Protein AF-A0A7V9FWQ7-F1 (afdb_monomer)

Foldseek 3Di:
DDPCPLVVLLVVLVVQDQWDDDPDDDIDGDRVSVVSNVVSVVVVVVVVVVVVVVD

Solvent-accessible surface area (backbone atoms only — not comparable to full-atom values): 3194 Å² total; per-residue (Å²): 139,59,90,62,52,32,62,52,36,40,59,54,22,74,67,58,42,60,59,45,78,48,98,74,75,75,65,48,75,57,71,38,28,60,52,31,41,54,50,19,52,57,46,50,50,53,50,51,55,52,55,64,75,74,110

Secondary structure (DSSP, 8-state):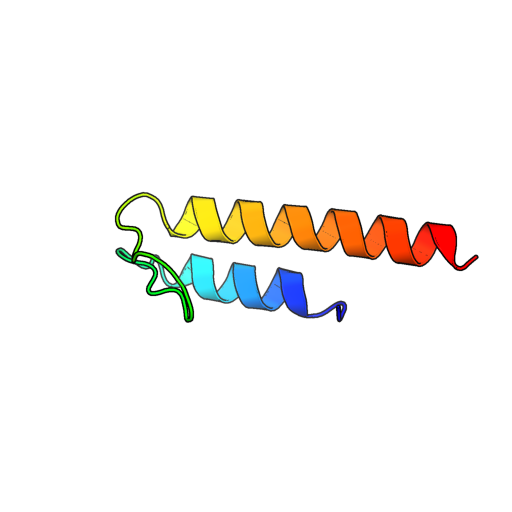
--THHHHHHHHHHTT--SEE--SSS--EES-HHHHHHHHHHHHHHHHHHHHHTT-

pLDDT: mean 92.89, std 9.23, range [51.53, 98.31]

Radius of gyration: 12.83 Å; Cα contacts (8 Å, |Δi|>4): 51; chains: 1; bounding box: 26×20×34 Å

Sequence (55 aa):
MTPATGSTIRRLADLEPATLALMHGSSFTGDCAAALRRLADGYDARLRDATTRGA

Nearest PDB structures (foldseek):
  3hhg-assembly1_D  TM=4.859E-01  e=5.596E+00  Neisseria meningitidis serogroup B

Structure (mmCIF, N/CA/C/O backbone):
data_AF-A0A7V9FWQ7-F1
#
_entry.id   AF-A0A7V9FWQ7-F1
#
loop_
_atom_site.group_PDB
_atom_site.id
_atom_site.type_symbol
_atom_site.label_atom_id
_atom_site.label_alt_id
_atom_site.label_comp_id
_atom_site.label_asym_id
_atom_site.label_entity_id
_atom_site.label_seq_id
_atom_site.pdbx_PDB_ins_code
_atom_site.Cartn_x
_atom_sit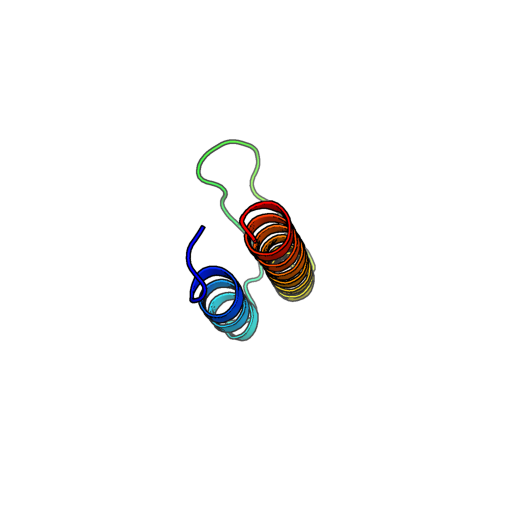e.Cartn_y
_atom_site.Cartn_z
_atom_site.occupancy
_atom_site.B_iso_or_equiv
_atom_site.auth_seq_id
_atom_site.auth_comp_id
_atom_site.auth_asym_id
_atom_site.auth_atom_id
_atom_site.pdbx_PDB_model_num
ATOM 1 N N . MET A 1 1 ? 13.652 -0.974 -8.410 1.00 72.12 1 MET A N 1
ATOM 2 C CA . MET A 1 1 ? 12.271 -1.463 -8.191 1.00 72.12 1 MET A CA 1
ATOM 3 C C . MET A 1 1 ? 12.174 -2.865 -8.745 1.00 72.12 1 MET A C 1
ATOM 5 O O . MET A 1 1 ? 12.763 -3.113 -9.789 1.00 72.12 1 MET A O 1
ATOM 9 N N . THR A 1 2 ? 11.485 -3.768 -8.052 1.00 88.50 2 THR A N 1
ATOM 10 C CA . THR A 1 2 ? 11.305 -5.150 -8.519 1.00 88.50 2 THR A CA 1
ATOM 11 C C . THR A 1 2 ? 9.884 -5.349 -9.052 1.00 88.50 2 THR A C 1
ATOM 13 O O . THR A 1 2 ? 8.967 -4.682 -8.563 1.00 88.50 2 THR A O 1
ATOM 16 N N . PRO A 1 3 ? 9.654 -6.296 -9.981 1.00 90.38 3 PRO A N 1
ATOM 17 C CA . PRO A 1 3 ? 8.309 -6.622 -10.471 1.00 90.38 3 PRO A CA 1
ATOM 18 C C . PRO A 1 3 ? 7.307 -6.996 -9.368 1.00 90.38 3 PRO A C 1
ATOM 20 O O . PRO A 1 3 ? 6.108 -6.778 -9.505 1.00 90.38 3 PRO A O 1
ATOM 23 N N . ALA A 1 4 ? 7.790 -7.503 -8.231 1.00 94.81 4 ALA A N 1
ATOM 24 C CA . ALA A 1 4 ? 6.943 -7.878 -7.103 1.00 94.81 4 ALA A CA 1
ATOM 25 C C . ALA A 1 4 ? 6.430 -6.683 -6.272 1.00 94.81 4 ALA A C 1
ATOM 27 O O . ALA A 1 4 ? 5.523 -6.868 -5.454 1.00 94.81 4 ALA A O 1
ATOM 28 N N . THR A 1 5 ? 6.975 -5.473 -6.461 1.00 95.31 5 THR A N 1
ATOM 29 C CA . THR A 1 5 ? 6.653 -4.298 -5.627 1.00 95.31 5 THR A CA 1
ATOM 30 C C . THR A 1 5 ? 5.156 -3.961 -5.683 1.00 95.31 5 THR A C 1
ATOM 32 O O . THR A 1 5 ? 4.510 -3.920 -4.637 1.00 95.31 5 THR A O 1
ATOM 35 N N . GLY A 1 6 ? 4.569 -3.829 -6.881 1.00 96.88 6 GLY A N 1
ATOM 36 C CA . GLY A 1 6 ? 3.140 -3.521 -7.043 1.00 96.88 6 GLY A CA 1
ATOM 37 C C . GLY A 1 6 ? 2.224 -4.584 -6.428 1.00 96.88 6 GLY A C 1
ATOM 38 O O . GLY A 1 6 ? 1.317 -4.266 -5.660 1.00 96.88 6 GLY A O 1
ATOM 39 N N . SER A 1 7 ? 2.508 -5.870 -6.677 1.00 96.94 7 SER A N 1
ATOM 40 C CA . SER A 1 7 ? 1.729 -6.983 -6.101 1.00 96.94 7 SER A CA 1
ATOM 41 C C . SER A 1 7 ? 1.763 -7.022 -4.570 1.00 96.94 7 SER A C 1
ATOM 43 O O . SER A 1 7 ? 0.769 -7.355 -3.931 1.00 96.94 7 SER A O 1
ATOM 45 N N . THR A 1 8 ? 2.893 -6.655 -3.966 1.00 97.69 8 THR A N 1
ATOM 46 C CA . THR A 1 8 ? 3.044 -6.660 -2.508 1.00 97.69 8 THR A CA 1
ATOM 47 C C . THR A 1 8 ? 2.246 -5.530 -1.874 1.00 97.69 8 THR A C 1
ATOM 49 O O . THR A 1 8 ? 1.554 -5.762 -0.891 1.00 97.69 8 THR A O 1
ATOM 52 N N . ILE A 1 9 ? 2.261 -4.341 -2.477 1.00 97.81 9 ILE A N 1
ATOM 53 C CA . ILE A 1 9 ? 1.463 -3.202 -2.009 1.00 97.81 9 ILE A CA 1
ATOM 54 C C . ILE A 1 9 ? -0.040 -3.484 -2.151 1.00 97.81 9 ILE A C 1
ATOM 56 O O . ILE A 1 9 ? -0.801 -3.156 -1.245 1.00 97.81 9 ILE A O 1
ATOM 60 N N . ARG A 1 10 ? -0.472 -4.150 -3.231 1.00 98.19 10 ARG A N 1
ATOM 61 C CA . ARG A 1 10 ? -1.874 -4.580 -3.390 1.00 98.19 10 ARG A CA 1
ATOM 62 C C . ARG A 1 10 ? -2.315 -5.537 -2.278 1.00 98.19 10 ARG A C 1
ATOM 64 O O . ARG A 1 10 ? -3.336 -5.283 -1.658 1.00 98.19 10 ARG A O 1
ATOM 71 N N . ARG A 1 11 ? -1.488 -6.528 -1.924 1.00 98.12 11 ARG A N 1
ATOM 72 C CA . ARG A 1 11 ? -1.764 -7.420 -0.780 1.00 98.12 11 ARG A CA 1
ATOM 73 C C . ARG A 1 11 ? -1.886 -6.679 0.553 1.00 98.12 11 ARG A C 1
ATOM 75 O O . ARG A 1 11 ? -2.661 -7.096 1.400 1.00 98.12 11 ARG A O 1
ATOM 82 N N . LEU A 1 12 ? -1.138 -5.590 0.749 1.00 97.69 12 LEU A N 1
ATOM 83 C CA . LEU A 1 12 ? -1.299 -4.741 1.935 1.00 97.69 12 LEU A CA 1
ATOM 84 C C . LEU A 1 12 ? -2.616 -3.955 1.901 1.00 97.69 12 LEU A C 1
ATOM 86 O O . LEU A 1 12 ? -3.226 -3.756 2.946 1.00 97.69 12 LEU A O 1
ATOM 90 N N . ALA A 1 13 ? -3.066 -3.518 0.721 1.00 97.81 13 ALA A N 1
ATOM 91 C CA . ALA A 1 13 ? -4.348 -2.832 0.564 1.00 97.81 13 ALA A CA 1
ATOM 92 C C . ALA A 1 13 ? -5.540 -3.747 0.883 1.00 97.81 13 ALA A C 1
ATOM 94 O O . ALA A 1 13 ? -6.536 -3.272 1.422 1.00 97.81 13 ALA A O 1
ATOM 95 N N . ASP A 1 14 ? -5.419 -5.042 0.584 1.00 98.00 14 ASP A N 1
ATOM 96 C CA . ASP A 1 14 ? -6.447 -6.055 0.860 1.00 98.00 14 ASP A CA 1
ATOM 9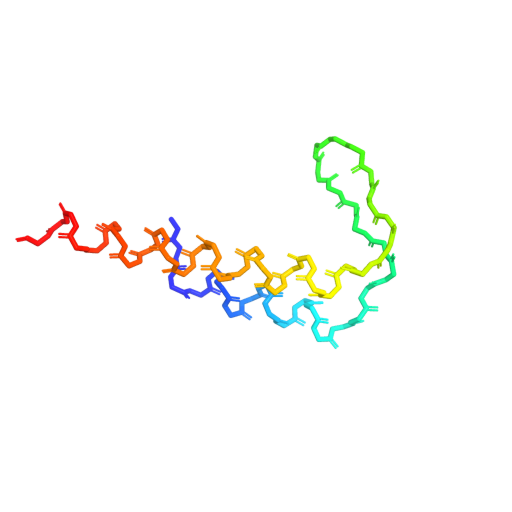7 C C . ASP A 1 14 ? -6.643 -6.321 2.363 1.00 98.00 14 ASP A C 1
ATOM 99 O O . ASP A 1 14 ? -7.653 -6.893 2.756 1.00 98.00 14 ASP A O 1
ATOM 103 N N . LEU A 1 15 ? -5.712 -5.875 3.215 1.00 97.75 15 LEU A N 1
ATOM 104 C CA . LEU A 1 15 ? -5.869 -5.907 4.674 1.00 97.75 15 LEU A CA 1
ATOM 105 C C . LEU A 1 15 ? -6.746 -4.763 5.210 1.00 97.75 15 LEU A C 1
ATOM 107 O O . LEU A 1 15 ? -6.927 -4.667 6.420 1.00 97.75 15 LEU A O 1
ATOM 111 N N . GLU A 1 16 ? -7.229 -3.878 4.331 1.00 96.25 16 GLU A N 1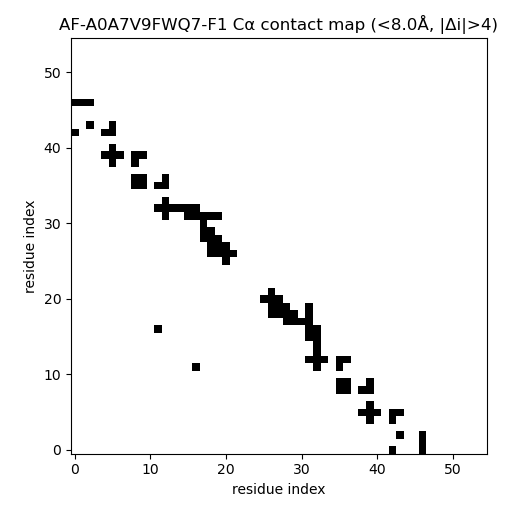
ATOM 112 C CA . GLU A 1 16 ? -8.070 -2.718 4.652 1.00 96.25 16 GLU A CA 1
ATOM 113 C C . GLU A 1 16 ? -7.560 -1.899 5.856 1.00 96.25 16 GLU A C 1
ATOM 115 O O . GLU A 1 16 ? -8.272 -1.707 6.845 1.00 96.25 16 GLU A O 1
ATOM 120 N N . PRO A 1 17 ? -6.306 -1.403 5.813 1.00 96.50 17 PRO A N 1
ATOM 121 C CA . PRO A 1 17 ? -5.761 -0.641 6.928 1.00 96.50 17 PRO A CA 1
ATOM 122 C C . PRO A 1 17 ? -6.555 0.654 7.142 1.00 96.50 17 PRO A C 1
ATOM 124 O O . PRO A 1 17 ? -6.903 1.346 6.191 1.00 96.50 17 PRO A O 1
ATOM 127 N N . ALA A 1 18 ? -6.789 1.028 8.400 1.00 95.69 18 ALA A N 1
ATOM 128 C CA . ALA A 1 18 ? -7.432 2.303 8.740 1.00 95.69 18 ALA A CA 1
ATOM 129 C C . ALA A 1 18 ? -6.435 3.477 8.809 1.00 95.69 18 ALA A C 1
ATOM 131 O O . ALA A 1 18 ? -6.812 4.633 8.607 1.00 95.69 18 ALA A O 1
ATOM 132 N N . THR A 1 19 ? -5.159 3.174 9.079 1.00 96.81 19 THR A N 1
ATOM 133 C CA . THR A 1 19 ? -4.078 4.156 9.219 1.00 96.81 19 THR A CA 1
ATOM 134 C C . THR A 1 19 ? -2.780 3.613 8.622 1.00 96.81 19 THR A C 1
ATOM 136 O O . THR A 1 19 ? -2.389 2.480 8.900 1.00 96.81 19 THR A O 1
ATOM 139 N N . LEU A 1 20 ? -2.077 4.436 7.844 1.00 96.44 20 LEU A N 1
ATOM 140 C CA . LEU A 1 20 ? -0.730 4.171 7.344 1.00 96.44 20 LEU A CA 1
ATOM 141 C C . LEU A 1 20 ? 0.294 4.931 8.183 1.00 96.44 20 LEU A C 1
ATOM 143 O O . LEU A 1 20 ? 0.334 6.161 8.161 1.00 96.44 20 LEU A O 1
ATOM 147 N N . ALA A 1 21 ? 1.156 4.191 8.874 1.00 95.38 21 ALA A N 1
ATOM 148 C CA . ALA A 1 21 ? 2.347 4.739 9.506 1.00 95.38 21 ALA A CA 1
ATOM 149 C C . ALA A 1 21 ? 3.516 4.671 8.514 1.00 95.38 21 ALA A C 1
ATOM 151 O O . ALA A 1 21 ? 4.016 3.592 8.190 1.00 95.38 21 ALA A O 1
ATOM 152 N N . LEU A 1 22 ? 3.934 5.826 7.998 1.00 91.44 22 LEU A N 1
ATOM 153 C CA . LEU A 1 22 ? 5.096 5.918 7.119 1.00 91.44 22 LEU A CA 1
ATOM 154 C C . LEU A 1 22 ? 6.381 5.885 7.949 1.00 91.44 22 LEU A C 1
ATOM 156 O O . LEU A 1 22 ? 6.426 6.407 9.059 1.00 91.44 22 LEU A O 1
ATOM 160 N N . MET A 1 23 ? 7.447 5.309 7.391 1.00 92.25 23 MET A N 1
ATOM 161 C CA . MET A 1 23 ? 8.757 5.291 8.056 1.00 92.25 23 MET A CA 1
ATOM 162 C C . MET A 1 23 ? 9.300 6.704 8.293 1.00 92.25 23 MET A C 1
ATOM 164 O O . MET A 1 23 ? 9.953 6.942 9.305 1.00 92.25 23 MET A O 1
ATOM 168 N N . HIS A 1 24 ? 9.012 7.644 7.389 1.00 95.00 24 HIS A N 1
ATOM 169 C CA . HIS A 1 24 ? 9.333 9.064 7.525 1.00 95.00 24 HIS A CA 1
ATOM 170 C C . HIS A 1 24 ? 8.112 9.905 7.148 1.00 95.00 24 HIS A C 1
ATOM 172 O O . HIS A 1 24 ? 7.500 9.678 6.104 1.00 95.00 24 HIS A O 1
ATOM 178 N N . GLY A 1 25 ? 7.796 10.896 7.981 1.00 90.44 25 GLY A N 1
ATOM 179 C CA . GLY A 1 25 ? 6.658 11.794 7.791 1.00 90.44 25 GLY A CA 1
ATOM 180 C C . GLY A 1 25 ? 5.487 11.498 8.726 1.00 90.44 25 GLY A C 1
ATOM 181 O O . GLY A 1 25 ? 5.607 10.759 9.702 1.00 90.44 25 GLY A O 1
ATOM 182 N N . SER A 1 26 ? 4.351 12.129 8.437 1.00 93.00 26 SER A N 1
ATOM 183 C CA . SER A 1 26 ? 3.121 11.974 9.209 1.00 93.00 26 SER A CA 1
ATOM 184 C C . SER A 1 26 ? 2.411 10.661 8.883 1.00 93.00 26 SER A C 1
ATOM 186 O O . SER A 1 26 ? 2.424 10.199 7.742 1.00 93.00 26 SER A O 1
ATOM 188 N N . SER A 1 27 ? 1.724 10.100 9.879 1.00 95.44 27 SER A N 1
ATOM 189 C CA . SER A 1 27 ? 0.765 9.021 9.632 1.00 95.44 27 SER A CA 1
ATOM 190 C C . SER A 1 27 ? -0.454 9.553 8.874 1.00 95.44 27 SER A C 1
ATOM 192 O O . SER A 1 27 ? -0.824 10.718 9.026 1.00 95.44 27 SER A O 1
ATOM 194 N N . PHE A 1 28 ? -1.076 8.704 8.063 1.00 95.38 28 PHE A N 1
ATOM 195 C CA . PHE A 1 28 ? -2.281 9.030 7.303 1.00 95.38 28 PHE A CA 1
ATOM 196 C C . PHE A 1 28 ? -3.440 8.148 7.757 1.00 95.38 28 PHE A C 1
ATOM 198 O O . PHE A 1 28 ? -3.297 6.931 7.777 1.00 95.38 28 PHE A O 1
ATOM 205 N N . THR A 1 29 ? -4.585 8.749 8.071 1.00 96.94 29 THR A N 1
ATOM 206 C CA . THR A 1 29 ? -5.828 8.050 8.425 1.00 96.94 29 THR A CA 1
ATOM 207 C C . THR A 1 29 ? -6.910 8.466 7.436 1.00 96.94 29 THR A C 1
ATOM 209 O O . THR A 1 29 ? -7.111 9.657 7.201 1.00 96.94 29 THR A O 1
ATOM 212 N N . GLY A 1 30 ? -7.583 7.488 6.834 1.00 94.44 30 GLY A N 1
ATOM 213 C CA . GLY A 1 30 ? -8.533 7.699 5.741 1.00 94.44 30 GLY A CA 1
ATOM 214 C C . GLY A 1 30 ? -8.631 6.461 4.854 1.00 94.44 30 GLY A C 1
ATOM 215 O O . GLY A 1 30 ? -8.424 5.345 5.329 1.00 94.44 30 GLY A O 1
ATOM 216 N N . ASP A 1 31 ? -8.898 6.646 3.559 1.00 96.44 31 ASP A N 1
ATOM 217 C CA . ASP A 1 31 ? -8.962 5.541 2.589 1.00 96.44 31 ASP A CA 1
ATOM 218 C C . ASP A 1 31 ? -7.557 5.034 2.213 1.00 96.44 31 ASP A C 1
ATOM 220 O O . ASP A 1 31 ? -6.995 5.307 1.145 1.00 96.44 31 ASP A O 1
ATOM 224 N N . CYS A 1 32 ? -6.944 4.321 3.154 1.00 97.25 32 CYS A N 1
ATOM 225 C CA . CYS A 1 32 ? -5.587 3.814 3.023 1.00 97.25 32 CYS A CA 1
ATOM 226 C C . CYS A 1 32 ? -5.499 2.688 1.990 1.00 97.25 32 CYS A C 1
ATOM 228 O O . CYS A 1 32 ? -4.488 2.579 1.295 1.00 97.25 32 CYS A O 1
ATOM 230 N N . ALA A 1 33 ? -6.550 1.877 1.847 1.00 97.69 33 ALA A N 1
ATOM 231 C CA . ALA A 1 33 ? -6.609 0.844 0.821 1.00 97.69 33 ALA A CA 1
ATOM 232 C C . ALA A 1 33 ? -6.546 1.469 -0.583 1.00 97.69 33 ALA A C 1
ATOM 234 O O . ALA A 1 33 ? -5.735 1.043 -1.410 1.00 97.69 33 ALA A O 1
ATOM 235 N N . ALA A 1 34 ? -7.316 2.530 -0.855 1.00 97.62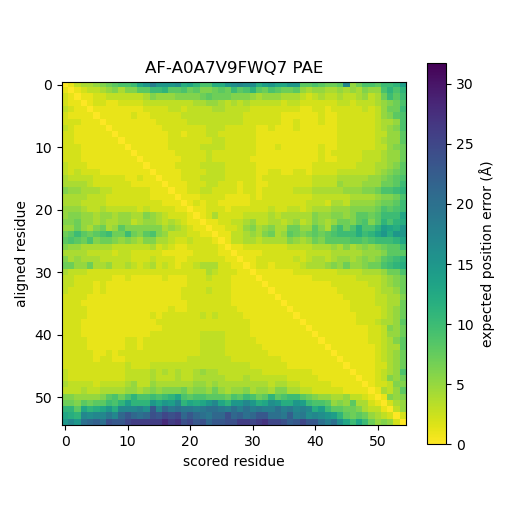 34 ALA A N 1
ATOM 236 C CA . ALA A 1 34 ? -7.204 3.252 -2.121 1.00 97.62 34 ALA A CA 1
ATOM 237 C C . ALA A 1 34 ? -5.840 3.935 -2.288 1.00 97.62 34 ALA A C 1
ATOM 239 O O . ALA A 1 34 ? -5.287 3.915 -3.390 1.00 97.62 34 ALA A O 1
ATOM 240 N N . ALA A 1 35 ? -5.271 4.504 -1.221 1.00 97.25 35 ALA A N 1
ATOM 241 C CA . ALA A 1 35 ? -3.939 5.108 -1.272 1.00 97.25 35 ALA A CA 1
ATOM 242 C C . ALA A 1 35 ? -2.859 4.085 -1.676 1.00 97.25 35 ALA A C 1
ATOM 244 O O . ALA A 1 35 ? -2.052 4.355 -2.568 1.00 97.25 35 ALA A O 1
ATOM 245 N N . LEU A 1 36 ? -2.884 2.886 -1.084 1.00 97.88 36 LEU A N 1
ATOM 246 C CA . LEU A 1 36 ? -1.972 1.790 -1.418 1.00 97.88 36 LEU A CA 1
ATOM 247 C C . LEU A 1 36 ? -2.175 1.294 -2.857 1.00 97.88 36 LEU A C 1
ATOM 249 O O . LEU A 1 36 ? -1.195 1.105 -3.575 1.00 97.88 36 LEU A O 1
ATOM 253 N N . ARG A 1 37 ? -3.421 1.145 -3.325 1.00 98.31 37 ARG A N 1
ATOM 254 C CA . ARG A 1 37 ? -3.701 0.748 -4.720 1.00 98.31 37 ARG A CA 1
ATOM 255 C C . ARG A 1 37 ? -3.123 1.755 -5.720 1.00 98.31 37 ARG A C 1
ATOM 257 O O . ARG A 1 37 ? -2.381 1.360 -6.613 1.00 98.31 37 ARG A O 1
ATOM 264 N N . ARG A 1 38 ? -3.342 3.058 -5.502 1.00 98.12 38 ARG A N 1
ATOM 265 C CA . ARG A 1 38 ? -2.758 4.122 -6.344 1.00 98.12 38 ARG A CA 1
ATOM 266 C C . ARG A 1 38 ? -1.230 4.110 -6.320 1.00 98.12 38 ARG A C 1
ATOM 268 O O . ARG A 1 38 ? -0.593 4.337 -7.348 1.00 98.12 38 ARG A O 1
ATOM 275 N N . LEU A 1 39 ? -0.634 3.847 -5.156 1.00 96.69 39 LEU A N 1
ATOM 276 C CA . LEU A 1 39 ? 0.816 3.717 -5.027 1.00 96.69 39 LEU A CA 1
ATOM 277 C C . LEU A 1 39 ? 1.346 2.534 -5.851 1.00 96.69 39 LEU A C 1
ATOM 279 O O . LEU A 1 39 ? 2.345 2.684 -6.555 1.00 96.69 39 LEU A O 1
ATOM 283 N N . ALA A 1 40 ? 0.670 1.382 -5.799 1.00 97.94 40 ALA A N 1
ATOM 284 C CA . ALA A 1 40 ? 1.018 0.212 -6.599 1.00 97.94 40 ALA A CA 1
ATOM 285 C C . ALA A 1 40 ? 0.977 0.526 -8.103 1.00 97.94 40 ALA A C 1
ATOM 287 O O . ALA A 1 40 ? 1.951 0.254 -8.806 1.00 97.94 40 ALA A O 1
ATOM 288 N N . ASP A 1 41 ? -0.085 1.182 -8.577 1.00 97.88 41 ASP A N 1
ATOM 289 C CA . ASP A 1 41 ? -0.233 1.570 -9.986 1.00 97.88 41 ASP A CA 1
ATOM 290 C C . ASP A 1 41 ? 0.873 2.541 -10.433 1.00 97.88 41 ASP A C 1
ATOM 292 O O . ASP A 1 41 ? 1.455 2.404 -11.515 1.00 97.88 41 ASP A O 1
ATOM 296 N N . GLY A 1 42 ? 1.225 3.498 -9.569 1.00 97.62 42 GLY A N 1
ATOM 297 C CA . GLY A 1 42 ? 2.315 4.441 -9.810 1.00 97.62 42 GLY A CA 1
ATOM 298 C C . GLY A 1 42 ? 3.691 3.775 -9.886 1.00 97.62 42 GLY A C 1
ATOM 299 O O . GLY A 1 42 ? 4.569 4.255 -10.612 1.00 97.62 42 GLY A O 1
ATOM 300 N N . TYR A 1 43 ? 3.905 2.679 -9.158 1.00 96.75 43 TYR A N 1
ATOM 301 C CA . TYR A 1 43 ? 5.121 1.882 -9.281 1.00 96.75 43 TYR A CA 1
ATOM 302 C C . TYR A 1 43 ? 5.112 1.005 -10.538 1.00 96.75 43 TYR A C 1
ATOM 304 O O . TYR A 1 43 ? 6.129 0.941 -11.228 1.00 96.75 43 TYR A O 1
ATOM 312 N N . ASP A 1 44 ? 3.980 0.400 -10.895 1.00 95.62 44 ASP A N 1
ATOM 313 C CA . ASP A 1 44 ? 3.859 -0.395 -12.121 1.00 95.62 44 ASP A CA 1
ATOM 314 C C . ASP A 1 44 ? 4.116 0.459 -13.374 1.00 95.62 44 ASP A C 1
ATOM 316 O O . ASP A 1 44 ? 4.763 0.003 -14.317 1.00 95.62 44 ASP A O 1
ATOM 320 N N . ALA A 1 45 ? 3.664 1.717 -13.384 1.00 95.75 45 ALA A N 1
ATOM 321 C CA . ALA A 1 45 ? 3.976 2.671 -14.450 1.00 95.75 45 ALA A CA 1
ATOM 322 C C . ALA A 1 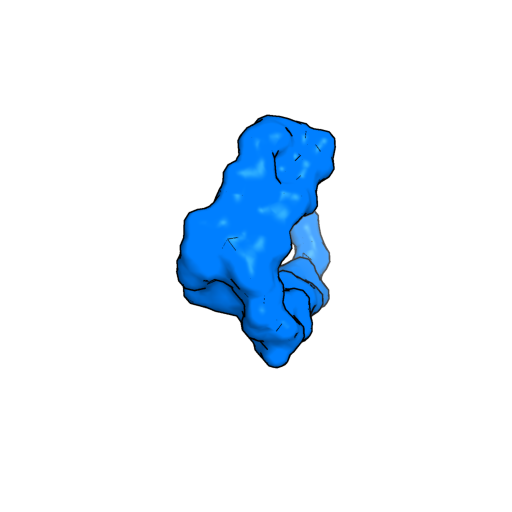45 ? 5.484 2.952 -14.557 1.00 95.75 45 ALA A C 1
ATOM 324 O O . ALA A 1 45 ? 6.072 2.776 -15.620 1.00 95.75 45 ALA A O 1
ATOM 325 N N . ARG A 1 46 ? 6.142 3.292 -13.441 1.00 95.44 46 ARG A N 1
ATOM 326 C CA . ARG A 1 46 ? 7.590 3.571 -13.427 1.00 95.44 46 ARG A CA 1
ATOM 327 C C . ARG A 1 46 ? 8.432 2.364 -13.821 1.00 95.44 46 ARG A C 1
ATOM 329 O O . ARG A 1 46 ? 9.474 2.535 -14.448 1.00 95.44 46 ARG A O 1
ATOM 336 N N . LEU A 1 47 ? 8.008 1.162 -13.428 1.00 94.00 47 LEU A N 1
ATOM 337 C CA . LEU A 1 47 ? 8.691 -0.069 -13.807 1.00 94.00 47 LEU A CA 1
ATOM 338 C C . LEU A 1 47 ? 8.601 -0.291 -15.318 1.00 94.00 47 LEU A C 1
ATOM 340 O O . LEU A 1 47 ? 9.632 -0.525 -15.940 1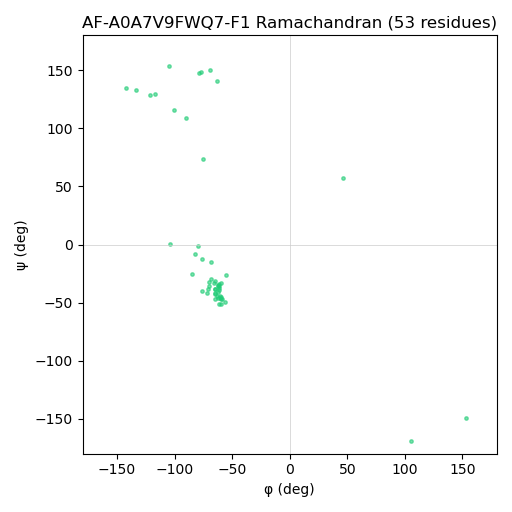.00 94.00 47 LEU A O 1
ATOM 344 N N . ARG A 1 48 ? 7.404 -0.145 -15.906 1.00 92.94 48 ARG A N 1
ATOM 345 C CA . ARG A 1 48 ? 7.212 -0.206 -17.362 1.00 92.94 48 ARG A CA 1
ATOM 346 C C . ARG A 1 48 ? 8.094 0.813 -18.082 1.00 92.94 48 ARG A C 1
ATOM 348 O O . ARG A 1 48 ? 8.846 0.430 -18.969 1.00 92.94 48 ARG A O 1
ATOM 355 N N . ASP A 1 49 ? 8.086 2.069 -17.642 1.00 94.06 49 ASP A N 1
ATOM 356 C CA . ASP A 1 49 ? 8.898 3.131 -18.250 1.00 94.06 49 ASP A CA 1
ATOM 357 C C . ASP A 1 49 ? 10.405 2.865 -18.141 1.00 94.06 49 ASP A C 1
ATOM 359 O O . ASP A 1 49 ? 11.175 3.248 -19.020 1.00 94.06 49 ASP A O 1
ATOM 363 N N . ALA A 1 50 ? 10.852 2.254 -17.041 1.00 88.88 50 ALA A N 1
ATOM 364 C CA . ALA A 1 50 ? 12.251 1.886 -16.850 1.00 88.88 50 ALA A CA 1
ATOM 365 C C . ALA A 1 50 ? 12.663 0.721 -17.759 1.00 88.88 50 ALA A C 1
ATOM 367 O O . ALA A 1 50 ? 13.762 0.751 -18.305 1.00 88.88 50 ALA A O 1
ATOM 368 N N . THR A 1 51 ? 11.785 -0.26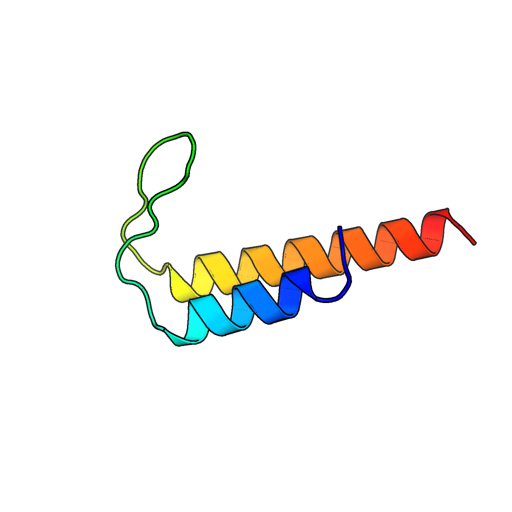5 -17.958 1.00 85.19 51 THR A N 1
ATOM 369 C CA . THR A 1 51 ? 12.003 -1.356 -18.916 1.00 85.19 51 THR A CA 1
ATOM 370 C C . THR A 1 51 ? 12.054 -0.832 -20.352 1.00 85.19 51 THR A C 1
ATOM 372 O O . THR A 1 51 ? 12.945 -1.223 -21.096 1.00 85.19 51 THR A O 1
ATOM 375 N N . THR A 1 52 ? 11.179 0.107 -20.726 1.00 78.12 52 THR A N 1
ATOM 376 C CA . THR A 1 52 ? 11.161 0.708 -22.072 1.00 78.12 52 THR A CA 1
ATOM 377 C C . THR A 1 52 ? 12.387 1.583 -22.361 1.00 78.12 52 THR A C 1
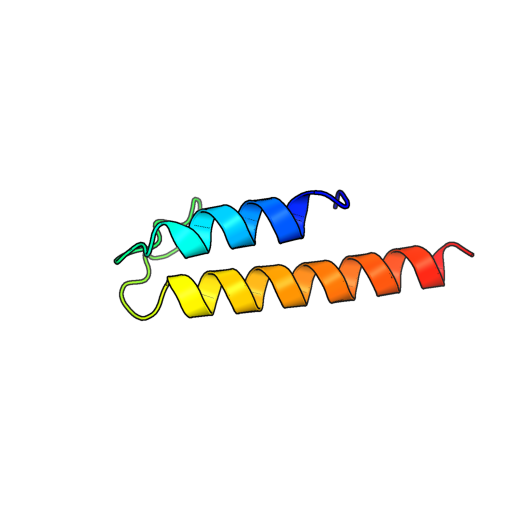ATOM 379 O O . THR A 1 52 ? 12.807 1.671 -23.504 1.00 78.12 52 THR A O 1
ATOM 382 N N . ARG A 1 53 ? 12.992 2.225 -21.350 1.00 69.69 53 ARG A N 1
ATOM 383 C CA . ARG A 1 53 ? 14.215 3.046 -21.511 1.00 69.69 53 ARG A CA 1
ATOM 384 C C . ARG A 1 53 ? 15.523 2.249 -21.524 1.00 69.69 53 ARG A C 1
ATOM 386 O O . ARG A 1 53 ? 16.577 2.845 -21.726 1.00 69.69 53 ARG A O 1
ATOM 393 N N . GLY A 1 54 ? 15.469 0.952 -21.228 1.00 60.75 54 GLY A N 1
ATOM 394 C CA . GLY A 1 54 ? 16.632 0.061 -21.216 1.00 60.75 54 GLY A CA 1
ATOM 395 C C . GLY A 1 54 ? 16.730 -0.871 -22.427 1.00 60.75 54 GLY A C 1
ATOM 396 O O . GLY A 1 54 ? 17.659 -1.675 -22.462 1.00 60.75 54 GLY A O 1
ATOM 397 N N . ALA A 1 55 ? 15.780 -0.789 -23.364 1.00 51.53 55 ALA A N 1
ATOM 398 C CA . ALA A 1 55 ? 15.733 -1.539 -24.621 1.00 51.53 55 ALA A CA 1
ATOM 399 C C . ALA A 1 55 ? 16.068 -0.618 -25.801 1.00 51.53 55 ALA A C 1
ATOM 401 O O . ALA A 1 55 ? 16.689 -1.120 -26.762 1.00 51.53 55 ALA A O 1
#

Mean predicted aligned error: 3.92 Å